Protein AF-A0A1M5XYS6-F1 (afdb_monomer)

Structure (mmCIF, N/CA/C/O backbone):
data_AF-A0A1M5XYS6-F1
#
_entry.id   AF-A0A1M5XYS6-F1
#
loop_
_atom_site.group_PDB
_atom_site.id
_atom_site.type_symbol
_atom_site.label_atom_id
_atom_site.label_alt_id
_atom_site.label_comp_id
_atom_site.label_asym_id
_atom_site.label_entity_id
_atom_site.label_seq_id
_atom_site.pdbx_PDB_ins_code
_atom_site.Cartn_x
_atom_site.Cartn_y
_atom_site.Cartn_z
_atom_site.occupancy
_atom_site.B_iso_or_equiv
_atom_site.auth_seq_id
_atom_site.auth_comp_id
_atom_site.auth_asym_id
_atom_site.auth_atom_id
_atom_site.pdbx_PDB_model_num
ATOM 1 N N . MET A 1 1 ? -9.692 21.949 -9.635 1.00 32.66 1 MET A N 1
ATOM 2 C CA . MET A 1 1 ? -10.838 21.157 -10.131 1.00 32.66 1 MET A CA 1
ATOM 3 C C . MET A 1 1 ? -11.100 20.057 -9.122 1.00 32.66 1 MET A C 1
ATOM 5 O O . MET A 1 1 ? -10.162 19.346 -8.793 1.00 32.66 1 MET A O 1
ATOM 9 N N . ARG A 1 2 ? -12.319 19.984 -8.581 1.00 35.53 2 ARG A N 1
ATOM 10 C CA . ARG A 1 2 ? -12.743 18.966 -7.611 1.00 35.53 2 ARG A CA 1
ATOM 11 C C . ARG A 1 2 ? -13.267 17.776 -8.417 1.00 35.53 2 ARG A C 1
ATOM 13 O O . ARG A 1 2 ? -14.273 17.924 -9.104 1.00 35.53 2 ARG A O 1
ATOM 20 N N . TYR A 1 3 ? -12.541 16.664 -8.427 1.00 42.34 3 TYR A N 1
ATOM 21 C CA . TYR A 1 3 ? -12.999 15.431 -9.066 1.00 42.34 3 TYR A CA 1
ATOM 22 C C . TYR A 1 3 ? -13.837 14.670 -8.037 1.00 42.34 3 TYR A C 1
ATOM 24 O O . TYR A 1 3 ? -13.296 14.123 -7.083 1.00 42.34 3 TYR A O 1
ATOM 32 N N . VAL A 1 4 ? -15.160 14.690 -8.202 1.00 44.31 4 VAL A N 1
ATOM 33 C CA . VAL A 1 4 ? -16.069 13.823 -7.443 1.00 44.31 4 VAL A CA 1
ATOM 34 C C . VAL A 1 4 ? -16.219 12.549 -8.266 1.00 44.31 4 VAL A C 1
ATOM 36 O O . VAL A 1 4 ? -16.853 12.568 -9.321 1.00 44.31 4 VAL A O 1
ATOM 39 N N . SER A 1 5 ? -15.588 11.456 -7.841 1.00 47.81 5 SER A N 1
ATOM 40 C CA . SER A 1 5 ? -15.903 10.135 -8.386 1.00 47.81 5 SER A CA 1
ATOM 41 C C . SER A 1 5 ? -17.206 9.653 -7.753 1.00 47.81 5 SER A C 1
ATOM 43 O O . SER A 1 5 ? -17.341 9.709 -6.532 1.00 47.81 5 SER A O 1
ATOM 45 N N . CYS A 1 6 ? -18.158 9.160 -8.551 1.00 45.91 6 CYS A N 1
ATOM 46 C CA . CYS A 1 6 ? -19.285 8.409 -7.991 1.00 45.91 6 CYS A CA 1
ATOM 47 C C . CYS A 1 6 ? -18.744 7.240 -7.153 1.00 45.91 6 CYS A C 1
ATOM 49 O O . CYS A 1 6 ? -17.757 6.632 -7.578 1.00 45.91 6 CYS A O 1
ATOM 51 N N . PRO A 1 7 ? -19.362 6.913 -6.001 1.00 53.91 7 PRO A N 1
ATOM 52 C CA . PRO A 1 7 ? -18.952 5.755 -5.226 1.00 53.91 7 PRO A CA 1
ATOM 53 C C . PRO A 1 7 ? -18.955 4.530 -6.138 1.00 53.91 7 PRO A C 1
ATOM 55 O O . PRO A 1 7 ? -19.977 4.201 -6.740 1.00 53.91 7 PRO A O 1
ATOM 58 N N . THR A 1 8 ? -17.799 3.880 -6.262 1.00 58.19 8 THR A N 1
ATOM 59 C CA . THR A 1 8 ? -17.628 2.707 -7.129 1.00 58.19 8 THR A CA 1
ATOM 60 C C . THR A 1 8 ? -18.569 1.574 -6.708 1.00 58.19 8 THR A C 1
ATOM 62 O O . THR A 1 8 ? -19.050 0.824 -7.554 1.00 58.19 8 THR A O 1
ATOM 65 N N . ALA A 1 9 ? -18.876 1.482 -5.408 1.00 60.25 9 ALA A N 1
ATOM 66 C CA . ALA A 1 9 ? -19.920 0.635 -4.846 1.00 60.25 9 ALA A CA 1
ATOM 67 C C . ALA A 1 9 ? -20.347 1.150 -3.459 1.00 60.25 9 ALA A C 1
ATOM 69 O O . ALA A 1 9 ? -19.524 1.675 -2.711 1.00 60.25 9 ALA A O 1
ATOM 70 N N . ALA A 1 10 ? -21.614 0.946 -3.092 1.00 64.31 10 ALA A N 1
ATOM 71 C CA . ALA A 1 10 ? -22.075 1.026 -1.707 1.00 64.31 10 ALA A CA 1
ATOM 72 C C . ALA A 1 10 ? -22.277 -0.403 -1.189 1.00 64.31 10 ALA A C 1
ATOM 74 O O . ALA A 1 10 ? -23.021 -1.178 -1.793 1.00 64.31 10 ALA A O 1
ATOM 75 N N . ILE A 1 11 ? -21.603 -0.761 -0.096 1.00 68.56 11 ILE A N 1
ATOM 76 C CA . ILE A 1 11 ? -21.671 -2.100 0.499 1.00 68.56 11 ILE A CA 1
ATOM 77 C C . ILE A 1 11 ? -22.269 -2.024 1.902 1.00 68.56 11 ILE A C 1
ATOM 79 O O . ILE A 1 11 ? -21.913 -1.154 2.691 1.00 68.56 11 ILE A O 1
ATOM 83 N N . ASN A 1 12 ? -23.178 -2.946 2.220 1.00 73.44 12 ASN A N 1
ATOM 84 C CA . ASN A 1 12 ? -23.734 -3.083 3.564 1.00 73.44 12 ASN A CA 1
ATOM 85 C C . ASN A 1 12 ? -22.861 -4.046 4.382 1.00 73.44 12 ASN A C 1
ATOM 87 O O . ASN A 1 12 ? -23.189 -5.224 4.524 1.00 73.44 12 ASN A O 1
ATOM 91 N N . ALA A 1 13 ? -21.708 -3.561 4.838 1.00 73.56 13 ALA A N 1
ATOM 92 C CA . ALA A 1 13 ? -20.769 -4.316 5.660 1.00 73.56 13 ALA A CA 1
ATOM 93 C C . ALA A 1 13 ? -20.340 -3.481 6.878 1.00 73.56 13 ALA A C 1
ATOM 95 O O . ALA A 1 13 ? -20.245 -2.256 6.761 1.00 73.56 13 ALA A O 1
ATOM 96 N N . PRO A 1 14 ? -20.055 -4.115 8.031 1.00 77.75 14 PRO A N 1
ATOM 97 C CA . PRO A 1 14 ? -19.517 -3.412 9.188 1.00 77.75 14 PRO A CA 1
ATOM 98 C C . PRO A 1 14 ? -18.207 -2.697 8.842 1.00 77.75 14 PRO A C 1
ATOM 100 O O . PRO A 1 14 ? -17.368 -3.226 8.108 1.00 77.75 14 PRO A O 1
ATOM 103 N N . VAL A 1 15 ? -18.027 -1.484 9.365 1.00 74.12 15 VAL A N 1
ATOM 104 C CA . VAL A 1 15 ? -16.866 -0.644 9.037 1.00 74.12 15 VAL A CA 1
ATOM 105 C C . VAL A 1 15 ? -15.547 -1.312 9.423 1.00 74.12 15 VAL A C 1
ATOM 107 O O . VAL A 1 15 ? -14.579 -1.226 8.680 1.00 74.12 15 VAL A O 1
ATOM 110 N N . ASP A 1 16 ? -15.538 -2.047 10.530 1.00 71.88 16 ASP A N 1
ATOM 111 C CA . ASP A 1 16 ? -14.428 -2.849 11.040 1.00 71.88 16 ASP A CA 1
ATOM 112 C C . ASP A 1 16 ? -13.996 -3.959 10.072 1.00 71.88 16 ASP A C 1
ATOM 114 O O . ASP A 1 16 ? -12.805 -4.248 9.973 1.00 71.88 16 ASP A O 1
ATOM 118 N N . VAL A 1 17 ? -14.931 -4.520 9.297 1.00 70.94 17 VAL A N 1
ATOM 119 C CA . VAL A 1 17 ? -14.629 -5.520 8.261 1.00 70.94 17 VAL A CA 1
ATOM 120 C C . VAL A 1 17 ? -13.942 -4.866 7.067 1.00 70.94 17 VAL A C 1
ATOM 122 O O . VAL A 1 17 ? -12.964 -5.398 6.547 1.00 70.94 17 VAL A O 1
ATOM 125 N N . VAL A 1 18 ? -14.416 -3.693 6.639 1.00 72.38 18 VAL A N 1
ATOM 126 C CA . VAL A 1 18 ? -13.811 -2.961 5.514 1.00 72.38 18 VAL A CA 1
ATOM 127 C C . VAL A 1 18 ? -12.480 -2.318 5.922 1.00 72.38 18 VAL A C 1
ATOM 129 O O . VAL A 1 18 ? -11.574 -2.168 5.104 1.00 72.38 18 VAL A O 1
ATOM 132 N N . TRP A 1 19 ? -12.305 -2.019 7.209 1.00 72.81 19 TRP A N 1
ATOM 133 C CA . TRP A 1 19 ? -11.067 -1.467 7.749 1.00 72.81 19 TRP A CA 1
ATOM 134 C C . TRP A 1 19 ? -9.880 -2.440 7.707 1.00 72.81 19 TRP A C 1
ATOM 136 O O . TRP A 1 19 ? -8.757 -2.018 7.961 1.00 72.81 19 TRP A O 1
ATOM 146 N N . VAL A 1 20 ? -10.071 -3.700 7.288 1.00 66.94 20 VAL A N 1
ATOM 147 C CA . VAL A 1 20 ? -8.972 -4.619 6.922 1.00 66.94 20 VAL A CA 1
ATOM 148 C C . VAL A 1 20 ? -8.027 -4.017 5.871 1.00 66.94 20 VAL A C 1
ATOM 150 O O . VAL A 1 20 ? -6.853 -4.373 5.814 1.00 66.94 20 VAL A O 1
ATOM 153 N N . LEU A 1 21 ? -8.506 -3.044 5.087 1.00 68.31 21 LEU A N 1
ATOM 154 C CA . LEU A 1 21 ? -7.698 -2.249 4.160 1.00 68.31 21 LEU A CA 1
ATOM 155 C C . LEU A 1 21 ? -6.575 -1.454 4.844 1.00 68.31 21 LEU A C 1
ATOM 157 O O . LEU A 1 21 ? -5.665 -0.993 4.159 1.00 68.31 21 LEU A O 1
ATOM 161 N N . ILE A 1 22 ? -6.585 -1.316 6.172 1.00 80.38 22 ILE A N 1
ATOM 162 C CA . ILE A 1 22 ? -5.463 -0.735 6.909 1.00 80.38 22 ILE A CA 1
ATOM 163 C C . ILE A 1 22 ? -4.272 -1.689 7.033 1.00 80.38 22 ILE A C 1
ATOM 165 O O . ILE A 1 22 ? -3.228 -1.254 7.489 1.00 80.38 22 ILE A O 1
ATOM 169 N N . GLU A 1 23 ? -4.388 -2.962 6.653 1.00 87.25 23 GLU A N 1
ATOM 170 C CA . GLU A 1 23 ? -3.271 -3.909 6.647 1.00 87.25 23 GLU A CA 1
ATOM 171 C C . GLU A 1 23 ? -2.776 -4.108 5.205 1.00 87.25 23 GLU A C 1
ATOM 173 O O . GLU A 1 23 ? -3.372 -4.893 4.458 1.00 87.25 23 GLU A O 1
ATOM 178 N N . PRO A 1 24 ? -1.694 -3.424 4.775 1.00 85.75 24 PRO A N 1
ATOM 179 C CA . PRO A 1 24 ? -1.232 -3.487 3.393 1.00 85.75 24 PRO A CA 1
ATOM 180 C C . PRO A 1 24 ? -0.863 -4.899 2.954 1.00 85.75 24 PRO A C 1
ATOM 182 O O . PRO A 1 24 ? -1.051 -5.250 1.794 1.00 85.75 24 PRO A O 1
ATOM 185 N N . ALA A 1 25 ? -0.401 -5.746 3.878 1.00 87.88 25 ALA A N 1
ATOM 186 C CA . ALA A 1 25 ? -0.088 -7.141 3.583 1.00 87.88 25 ALA A CA 1
ATOM 187 C C . ALA A 1 25 ? -1.319 -7.952 3.139 1.00 87.88 25 ALA A C 1
ATOM 189 O O . ALA A 1 25 ? -1.183 -8.918 2.386 1.00 87.88 25 ALA A O 1
ATOM 190 N N . ALA A 1 26 ? -2.524 -7.556 3.560 1.00 85.56 26 ALA A N 1
ATOM 191 C CA . ALA A 1 26 ? -3.769 -8.230 3.207 1.00 85.56 26 ALA A CA 1
ATOM 192 C C . ALA A 1 26 ? -4.347 -7.777 1.855 1.00 85.56 26 ALA A C 1
ATOM 194 O O . ALA A 1 26 ? -5.288 -8.398 1.355 1.00 85.56 26 ALA A O 1
ATOM 195 N N . TRP A 1 27 ? -3.794 -6.735 1.225 1.00 85.19 27 TRP A N 1
ATOM 196 C CA . TRP A 1 27 ? -4.382 -6.124 0.028 1.00 85.19 27 TRP A CA 1
ATOM 197 C C . TRP A 1 27 ? -4.528 -7.085 -1.148 1.00 85.19 27 TRP A C 1
ATOM 199 O O . TRP A 1 27 ? -5.506 -6.982 -1.880 1.00 85.19 27 TRP A O 1
ATOM 209 N N . GLY A 1 28 ? -3.641 -8.071 -1.295 1.00 84.38 28 GLY A N 1
ATOM 210 C CA . GLY A 1 28 ? -3.757 -9.064 -2.369 1.00 84.38 28 GLY A CA 1
ATOM 211 C C . GLY A 1 28 ? -4.933 -10.035 -2.240 1.00 84.38 28 GLY A C 1
ATOM 212 O O . GLY A 1 28 ? -5.228 -10.763 -3.182 1.00 84.38 28 GLY A O 1
ATOM 213 N N . SER A 1 29 ? -5.611 -10.059 -1.089 1.00 80.75 29 SER A N 1
ATOM 214 C CA . SER A 1 29 ? -6.860 -10.813 -0.910 1.00 80.75 29 SER A CA 1
ATOM 215 C C . SER A 1 29 ? -8.108 -10.026 -1.322 1.00 80.75 29 SER A C 1
ATOM 217 O O . SER A 1 29 ? -9.162 -10.622 -1.528 1.00 80.75 29 SER A O 1
ATOM 219 N N . VAL A 1 30 ? -7.986 -8.700 -1.450 1.00 75.12 30 VAL A N 1
ATOM 220 C CA . VAL A 1 30 ? -9.102 -7.780 -1.721 1.00 75.12 30 VAL A CA 1
ATOM 221 C C . VAL A 1 30 ? -8.988 -7.161 -3.113 1.00 75.12 30 VAL A C 1
ATOM 223 O O . VAL A 1 30 ? -9.990 -6.986 -3.803 1.00 75.12 30 VAL A O 1
ATOM 226 N N . PHE A 1 31 ? -7.767 -6.862 -3.546 1.00 77.56 31 PHE A N 1
ATOM 227 C CA . PHE A 1 31 ? -7.455 -6.271 -4.840 1.00 77.56 31 PHE A CA 1
ATOM 228 C C . PHE A 1 31 ? -6.614 -7.231 -5.680 1.00 77.56 31 PHE A C 1
ATOM 230 O O . PHE A 1 31 ? -5.877 -8.059 -5.147 1.00 77.56 31 PHE A O 1
ATOM 237 N N . ASP A 1 32 ? -6.651 -7.063 -7.004 1.00 82.75 32 ASP A N 1
ATOM 238 C CA . ASP A 1 32 ? -5.725 -7.742 -7.921 1.00 82.75 32 ASP A CA 1
ATOM 239 C C . ASP A 1 32 ? -4.327 -7.095 -7.859 1.00 82.75 32 ASP A C 1
ATOM 241 O O . ASP A 1 32 ? -3.834 -6.483 -8.811 1.00 82.75 32 ASP A O 1
ATOM 245 N N . VAL A 1 33 ? -3.705 -7.176 -6.682 1.00 85.12 33 VAL A N 1
ATOM 246 C CA . VAL A 1 33 ? -2.361 -6.678 -6.400 1.00 85.12 33 VAL A CA 1
ATOM 247 C C . VAL A 1 33 ? -1.562 -7.743 -5.660 1.00 85.12 33 VAL A C 1
ATOM 249 O O . VAL A 1 33 ? -1.984 -8.309 -4.658 1.00 85.12 33 VAL A O 1
ATOM 252 N N . ARG A 1 34 ? -0.358 -8.020 -6.139 1.00 89.38 34 ARG A N 1
ATOM 253 C CA . ARG A 1 34 ? 0.626 -8.840 -5.438 1.00 89.38 34 ARG A CA 1
ATOM 254 C C . ARG A 1 34 ? 1.492 -7.898 -4.628 1.00 89.38 34 ARG A C 1
ATOM 256 O O . ARG A 1 34 ? 2.305 -7.178 -5.197 1.00 89.38 34 ARG A O 1
ATOM 263 N N . VAL A 1 35 ? 1.268 -7.859 -3.321 1.00 90.38 35 VAL A N 1
ATOM 264 C CA . VAL A 1 35 ? 2.030 -7.002 -2.408 1.00 90.38 35 VAL A CA 1
ATOM 265 C C . VAL A 1 35 ? 3.460 -7.530 -2.322 1.00 90.38 35 VAL A C 1
ATOM 267 O O . VAL A 1 35 ? 3.674 -8.720 -2.096 1.00 90.38 35 VAL A O 1
ATOM 270 N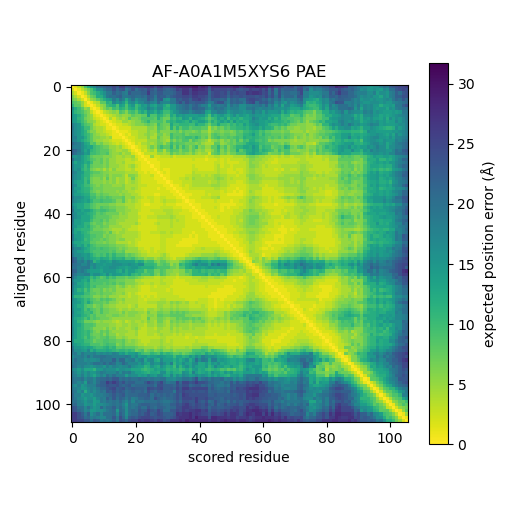 N . GLY A 1 36 ? 4.428 -6.649 -2.557 1.00 90.56 36 GLY A N 1
ATOM 271 C CA . GLY A 1 36 ? 5.854 -6.947 -2.534 1.00 90.56 36 GLY A CA 1
ATOM 272 C C . GLY A 1 36 ? 6.479 -6.570 -1.196 1.00 90.56 36 GLY A C 1
ATOM 273 O O . GLY A 1 36 ? 6.608 -7.402 -0.303 1.00 90.56 36 GLY A O 1
ATOM 274 N N . SER A 1 37 ? 6.895 -5.310 -1.065 1.00 92.81 37 SER A N 1
ATOM 275 C CA . SER A 1 37 ? 7.548 -4.778 0.137 1.00 92.81 37 SER A CA 1
ATOM 276 C C . SER A 1 37 ? 6.688 -3.725 0.821 1.00 92.81 37 SER A C 1
ATOM 278 O O . SER A 1 37 ? 6.034 -2.931 0.150 1.00 92.81 37 SER A O 1
ATOM 280 N N . ILE A 1 38 ? 6.760 -3.664 2.147 1.00 94.00 38 ILE A N 1
ATOM 281 C CA . ILE A 1 38 ? 6.099 -2.647 2.967 1.00 94.00 38 ILE A CA 1
ATOM 282 C C . ILE A 1 38 ? 7.163 -2.055 3.891 1.00 94.00 38 ILE A C 1
ATOM 284 O O . ILE A 1 38 ? 7.802 -2.800 4.635 1.00 94.00 38 ILE A O 1
ATOM 288 N N . ASP A 1 39 ? 7.365 -0.741 3.825 1.00 93.25 39 ASP A N 1
ATOM 289 C CA . ASP A 1 39 ? 8.372 -0.037 4.619 1.00 93.25 39 ASP A CA 1
ATOM 290 C C . ASP A 1 39 ? 7.807 1.250 5.254 1.00 93.25 39 ASP A C 1
ATOM 292 O O . ASP A 1 39 ? 7.403 2.161 4.523 1.00 93.25 39 ASP A O 1
ATOM 296 N N . PRO A 1 40 ? 7.772 1.354 6.596 1.00 92.31 40 PRO A N 1
ATOM 297 C CA . PRO A 1 40 ? 8.064 0.283 7.557 1.00 92.31 40 PRO A CA 1
ATOM 298 C C . PRO A 1 40 ? 6.968 -0.802 7.549 1.00 92.31 40 PRO A C 1
ATOM 300 O O . PRO A 1 40 ? 5.827 -0.499 7.204 1.00 92.31 40 PRO A O 1
ATOM 303 N N . PRO A 1 41 ? 7.269 -2.055 7.935 1.00 88.75 41 PRO A N 1
ATOM 304 C CA . PRO A 1 41 ? 6.291 -3.142 7.939 1.00 88.75 41 PRO A CA 1
ATOM 305 C C . PRO A 1 41 ? 5.192 -2.945 8.993 1.00 88.75 41 PRO A C 1
ATOM 307 O O . PRO A 1 41 ? 5.426 -2.359 10.050 1.00 88.75 41 PRO A O 1
ATOM 310 N N . GLY A 1 42 ?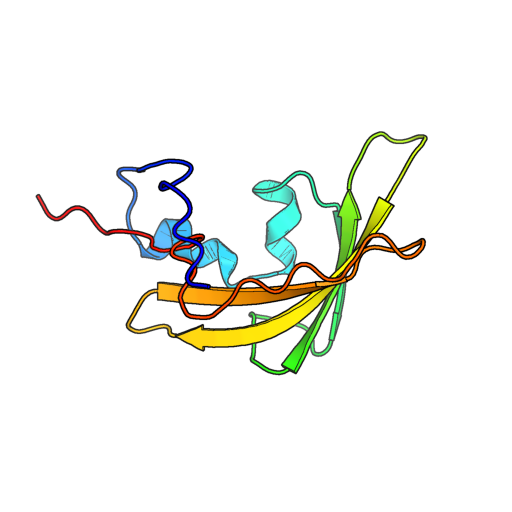 4.017 -3.518 8.725 1.00 87.75 42 GLY A N 1
ATOM 311 C CA . GLY A 1 42 ? 2.853 -3.494 9.611 1.00 87.75 42 GLY A CA 1
ATOM 312 C C . GLY A 1 42 ? 1.691 -2.675 9.044 1.00 87.75 42 GLY A C 1
ATOM 313 O O . GLY A 1 42 ? 1.694 -2.363 7.846 1.00 87.75 42 GLY A O 1
ATOM 314 N N . PRO A 1 43 ? 0.719 -2.309 9.902 1.00 87.62 43 PRO A N 1
ATOM 315 C CA . PRO A 1 43 ? -0.452 -1.548 9.494 1.00 87.62 43 PRO A CA 1
ATOM 316 C C . PRO A 1 43 ? -0.077 -0.257 8.772 1.00 87.62 43 PRO A C 1
ATOM 318 O O . PRO A 1 43 ? 1.000 0.307 8.981 1.00 87.62 43 PRO A O 1
ATOM 321 N N . ALA A 1 44 ? -0.992 0.228 7.944 1.00 87.06 44 ALA A N 1
ATOM 322 C CA . ALA A 1 44 ? -0.807 1.435 7.181 1.00 87.06 44 ALA A CA 1
ATOM 323 C C . ALA A 1 44 ? -0.551 2.613 8.117 1.00 87.06 44 ALA A C 1
ATOM 325 O O . ALA A 1 44 ? -1.340 2.907 9.018 1.00 87.06 44 ALA A O 1
ATOM 326 N N . ILE A 1 45 ? 0.559 3.302 7.871 1.00 89.12 45 ILE A N 1
ATOM 327 C CA . ILE A 1 45 ? 0.915 4.547 8.543 1.00 89.12 45 ILE A CA 1
ATOM 328 C C . ILE A 1 45 ? 1.243 5.610 7.503 1.00 89.12 45 ILE A C 1
ATOM 330 O O . ILE A 1 45 ? 1.699 5.308 6.401 1.00 89.12 45 ILE A O 1
ATOM 334 N N . VAL A 1 46 ? 1.045 6.876 7.857 1.00 90.06 46 VAL A N 1
ATOM 335 C CA . VAL A 1 46 ? 1.442 7.994 6.995 1.00 90.06 46 VAL A CA 1
ATOM 336 C C . VAL A 1 46 ? 2.952 7.951 6.739 1.00 90.06 46 VAL A C 1
ATOM 338 O O . VAL A 1 46 ? 3.749 7.770 7.657 1.00 90.06 46 VAL A O 1
ATOM 341 N N . GLY A 1 47 ? 3.342 8.131 5.480 1.00 89.44 47 GLY A N 1
ATOM 342 C CA . GLY A 1 47 ? 4.723 8.079 5.009 1.00 89.44 47 GLY A CA 1
ATOM 343 C C . GLY A 1 47 ? 5.209 6.687 4.604 1.00 89.44 47 GLY A C 1
ATOM 344 O O . GLY A 1 47 ? 6.281 6.601 4.007 1.00 89.44 47 GLY A O 1
ATOM 345 N N . GLN A 1 48 ? 4.435 5.631 4.876 1.00 92.31 48 GLN A N 1
ATOM 346 C CA . GLN A 1 48 ? 4.772 4.260 4.495 1.00 92.31 48 GLN A CA 1
ATOM 347 C C . GLN A 1 48 ? 4.824 4.107 2.972 1.00 92.31 48 GLN A C 1
ATOM 349 O O . GLN A 1 48 ? 3.964 4.626 2.253 1.00 92.31 48 GLN A O 1
ATOM 354 N N . ASN A 1 49 ? 5.818 3.365 2.493 1.00 93.25 49 ASN A N 1
ATOM 355 C CA . ASN A 1 49 ? 5.943 2.975 1.097 1.00 93.25 49 ASN A CA 1
ATOM 356 C C . ASN A 1 49 ? 5.601 1.495 0.941 1.00 93.25 49 ASN A C 1
ATOM 358 O O . ASN A 1 49 ? 6.176 0.634 1.608 1.00 93.25 49 ASN A O 1
ATOM 362 N N . ILE A 1 50 ? 4.694 1.201 0.019 1.00 91.69 50 ILE A N 1
ATOM 363 C CA . ILE A 1 50 ? 4.257 -0.152 -0.309 1.00 91.69 50 ILE A CA 1
ATOM 364 C C . ILE A 1 50 ? 4.556 -0.380 -1.787 1.00 91.69 50 ILE A C 1
ATOM 366 O O . ILE A 1 50 ? 4.121 0.396 -2.636 1.00 91.69 50 ILE A O 1
ATOM 370 N N . SER A 1 51 ? 5.294 -1.434 -2.116 1.00 92.25 51 SER A N 1
ATOM 371 C CA . SER A 1 51 ? 5.463 -1.878 -3.498 1.00 92.25 51 SER A CA 1
ATOM 372 C C . SER A 1 51 ? 4.526 -3.042 -3.785 1.00 92.25 51 SER A C 1
ATOM 374 O O . SER A 1 51 ? 4.270 -3.885 -2.923 1.00 92.25 51 SER A O 1
ATOM 376 N N . GLY A 1 52 ? 4.004 -3.097 -5.001 1.00 90.31 52 GLY A N 1
ATOM 377 C CA . GLY A 1 52 ? 3.172 -4.200 -5.449 1.00 90.31 52 GLY A CA 1
ATOM 378 C C . GLY A 1 52 ? 3.213 -4.371 -6.955 1.00 90.31 52 GLY A C 1
ATOM 379 O O . GLY A 1 52 ? 3.816 -3.578 -7.675 1.00 90.31 52 GLY A O 1
ATOM 380 N N . GLU A 1 53 ? 2.575 -5.426 -7.436 1.00 90.06 53 GLU A N 1
ATOM 381 C CA . GLU A 1 53 ? 2.479 -5.728 -8.860 1.00 90.06 53 GLU A CA 1
ATOM 382 C C . GLU A 1 53 ? 1.049 -6.127 -9.220 1.00 90.06 53 GLU A C 1
ATOM 384 O O . GLU A 1 53 ? 0.450 -6.964 -8.550 1.00 90.06 53 GLU A O 1
ATOM 389 N N . THR A 1 54 ? 0.500 -5.572 -10.295 1.00 85.25 54 THR A N 1
ATOM 390 C CA . THR A 1 54 ? -0.825 -5.945 -10.819 1.00 85.25 54 THR A CA 1
ATOM 391 C C . THR A 1 54 ? -0.715 -6.543 -12.223 1.00 85.25 54 THR A C 1
ATOM 393 O O . THR A 1 54 ? 0.322 -6.418 -12.882 1.00 85.25 54 THR A O 1
ATOM 396 N N . GLY A 1 55 ? -1.770 -7.217 -12.683 1.00 81.62 55 GLY A N 1
ATOM 397 C CA . GLY A 1 55 ? -1.876 -7.747 -14.040 1.00 81.62 55 GLY A CA 1
ATOM 398 C C . GLY A 1 55 ? -1.544 -9.234 -14.199 1.00 81.62 55 GLY A C 1
ATOM 399 O O . GLY A 1 55 ? -1.232 -9.969 -13.249 1.00 81.62 55 GLY A O 1
ATOM 400 N N . LEU A 1 56 ? -1.651 -9.681 -15.455 1.00 73.44 56 LEU A N 1
ATOM 401 C CA . LEU A 1 56 ? -1.466 -11.069 -15.879 1.00 73.44 56 LEU A CA 1
ATOM 402 C C . LEU A 1 56 ? -0.016 -11.529 -15.693 1.00 73.44 56 LEU A C 1
ATOM 404 O O . LEU A 1 56 ? 0.919 -10.745 -15.797 1.00 73.44 56 LEU A O 1
ATOM 408 N N . ARG A 1 57 ? 0.176 -12.842 -15.511 1.00 65.12 57 ARG A N 1
ATOM 409 C CA . ARG A 1 57 ? 1.473 -13.475 -15.188 1.00 65.12 57 ARG A CA 1
ATOM 410 C C . ARG A 1 57 ? 2.631 -13.167 -16.158 1.00 65.12 57 ARG A C 1
ATOM 412 O O . ARG A 1 57 ? 3.788 -13.362 -15.816 1.00 65.12 57 ARG A O 1
ATOM 419 N N . ILE A 1 58 ? 2.322 -12.730 -17.375 1.00 74.00 58 ILE A N 1
ATOM 420 C CA . ILE A 1 58 ? 3.305 -12.373 -18.411 1.00 74.00 58 ILE A CA 1
ATOM 421 C C . ILE A 1 58 ? 3.549 -10.858 -18.528 1.00 74.00 58 ILE A C 1
ATOM 423 O O . ILE A 1 58 ? 4.535 -10.451 -19.133 1.00 74.00 58 ILE A O 1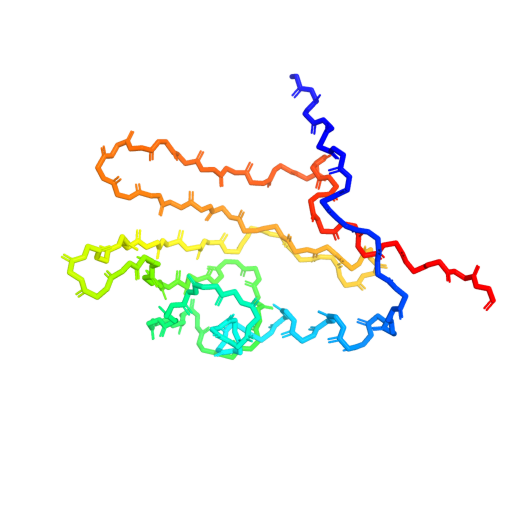
ATOM 427 N N . PHE A 1 59 ? 2.678 -10.031 -17.942 1.00 75.56 59 PHE A N 1
ATOM 428 C CA . PHE A 1 59 ? 2.741 -8.568 -17.962 1.00 75.56 59 PHE A CA 1
ATOM 429 C C . PHE A 1 59 ? 2.418 -8.029 -16.565 1.00 75.56 59 PHE A C 1
ATOM 431 O O . PHE A 1 59 ? 1.312 -7.560 -16.300 1.00 75.56 59 PHE A O 1
ATOM 438 N N . HIS A 1 60 ? 3.396 -8.121 -15.665 1.00 77.94 60 HIS A N 1
ATOM 439 C CA . HIS A 1 60 ? 3.303 -7.540 -14.331 1.00 77.94 60 HIS A CA 1
ATOM 440 C C . HIS A 1 60 ? 3.645 -6.052 -14.378 1.00 77.94 60 HIS A C 1
ATOM 442 O O . HIS A 1 60 ? 4.762 -5.670 -14.740 1.00 77.94 60 HIS A O 1
ATOM 448 N N . LEU A 1 61 ? 2.686 -5.209 -14.002 1.00 84.81 61 LEU A N 1
ATOM 449 C CA . LEU A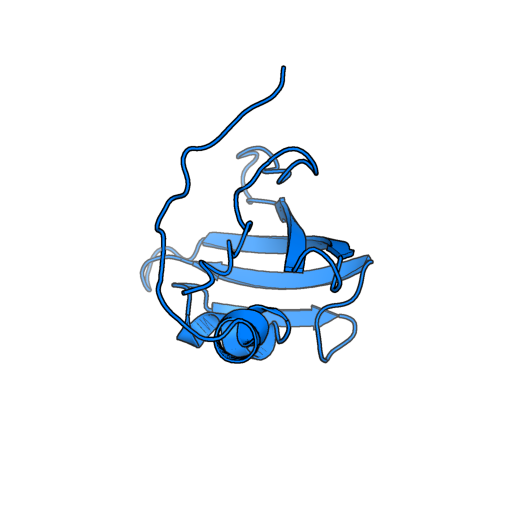 1 61 ? 2.902 -3.780 -13.834 1.00 84.81 61 LEU A CA 1
ATOM 450 C C . LEU A 1 61 ? 3.256 -3.499 -12.378 1.00 84.81 61 LEU A C 1
ATOM 452 O O . LEU A 1 61 ? 2.454 -3.764 -11.484 1.00 84.81 61 LEU A O 1
ATOM 456 N N . LYS A 1 62 ? 4.451 -2.953 -12.146 1.00 87.88 62 LYS A N 1
ATOM 457 C CA . LYS A 1 62 ? 4.873 -2.522 -10.810 1.00 87.88 62 LYS A CA 1
ATOM 458 C C . LYS A 1 62 ? 4.065 -1.310 -10.368 1.00 87.88 62 LYS A C 1
ATOM 460 O O . LYS A 1 62 ? 3.734 -0.464 -11.186 1.00 87.88 62 LYS A O 1
ATOM 465 N N . LEU A 1 63 ? 3.775 -1.226 -9.084 1.00 87.50 63 LEU A N 1
ATOM 466 C CA . LEU A 1 63 ? 3.041 -0.150 -8.438 1.00 87.50 63 LEU A CA 1
ATOM 467 C C . LEU A 1 63 ? 3.807 0.238 -7.181 1.00 87.50 63 LEU A C 1
ATOM 469 O O . LEU A 1 63 ? 4.252 -0.639 -6.436 1.00 87.50 63 LEU A O 1
ATOM 473 N N . THR A 1 64 ? 3.926 1.535 -6.927 1.00 89.06 64 THR A N 1
ATOM 474 C CA . THR A 1 64 ? 4.395 2.029 -5.632 1.00 89.06 64 THR A CA 1
ATOM 475 C C . THR A 1 64 ? 3.315 2.904 -5.033 1.00 89.06 64 THR A C 1
ATOM 477 O O . THR A 1 64 ? 2.920 3.895 -5.635 1.00 89.06 64 THR A O 1
ATOM 480 N N . PHE A 1 65 ? 2.852 2.551 -3.844 1.00 88.06 65 PHE A N 1
ATOM 481 C CA . PHE A 1 65 ? 1.897 3.325 -3.072 1.00 88.06 65 PHE A CA 1
ATOM 482 C C . PHE A 1 65 ? 2.653 4.025 -1.956 1.00 88.06 65 PHE A C 1
ATOM 484 O O . PHE A 1 65 ? 3.339 3.377 -1.163 1.00 88.06 65 PHE A O 1
ATOM 491 N N . ARG A 1 66 ? 2.517 5.343 -1.875 1.00 89.88 66 ARG A N 1
ATOM 492 C CA . ARG A 1 66 ? 2.988 6.113 -0.731 1.00 89.88 66 ARG A CA 1
ATOM 493 C C . ARG A 1 66 ? 1.790 6.568 0.071 1.00 89.88 66 ARG A C 1
ATOM 495 O O . ARG A 1 66 ? 0.940 7.284 -0.446 1.00 89.88 66 ARG A O 1
ATOM 502 N N . MET A 1 67 ? 1.723 6.183 1.334 1.00 88.19 67 MET A N 1
ATOM 503 C CA . MET A 1 67 ? 0.618 6.593 2.184 1.00 88.19 67 MET A CA 1
ATOM 504 C C . MET A 1 67 ? 0.785 8.064 2.568 1.00 88.19 67 MET A C 1
ATOM 506 O O . MET A 1 67 ? 1.764 8.429 3.219 1.00 88.19 67 MET A O 1
ATOM 510 N N . ILE A 1 68 ? -0.137 8.924 2.142 1.00 87.81 68 ILE A N 1
ATOM 511 C CA . ILE A 1 68 ? -0.038 10.370 2.387 1.00 87.81 68 ILE A CA 1
ATOM 512 C C . ILE A 1 68 ? -0.897 10.783 3.576 1.00 87.81 68 ILE A C 1
ATOM 514 O O . ILE A 1 68 ? -0.491 11.645 4.352 1.00 87.81 68 ILE A O 1
ATOM 518 N N . GLU A 1 69 ? -2.063 10.163 3.736 1.00 84.25 69 GLU A N 1
ATOM 519 C CA . GLU A 1 69 ? -3.013 10.522 4.782 1.00 84.25 69 GLU A CA 1
ATOM 520 C C . GLU A 1 69 ? -3.846 9.311 5.205 1.00 84.25 69 GLU A C 1
ATOM 522 O O . GLU A 1 69 ? -4.225 8.479 4.380 1.00 84.25 69 GLU A O 1
ATOM 527 N N . ILE A 1 70 ? -4.121 9.224 6.507 1.00 83.69 70 ILE A N 1
ATOM 528 C CA . ILE A 1 70 ? -5.021 8.242 7.109 1.00 83.69 70 ILE A CA 1
ATOM 529 C C . ILE A 1 70 ? -5.888 8.991 8.119 1.00 83.69 70 ILE A C 1
ATOM 531 O O . ILE A 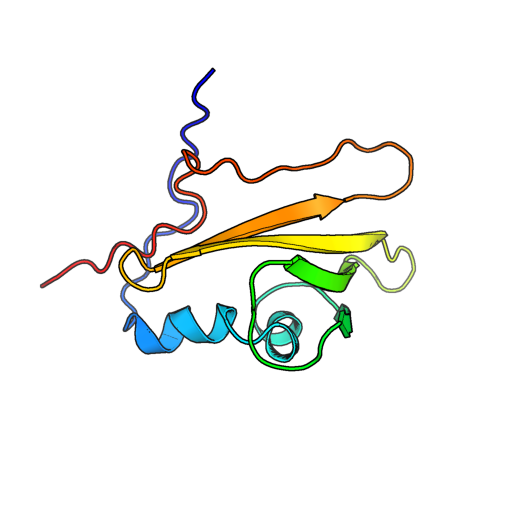1 70 ? -5.359 9.544 9.085 1.00 83.69 70 ILE A O 1
ATOM 535 N N . ASP A 1 71 ? -7.204 8.982 7.923 1.00 80.44 71 ASP A N 1
ATOM 536 C CA . ASP A 1 71 ? -8.167 9.497 8.898 1.00 80.44 71 ASP A CA 1
ATOM 537 C C . ASP A 1 71 ? -9.027 8.339 9.430 1.00 80.44 71 ASP A C 1
ATOM 539 O O . ASP A 1 71 ? -9.980 7.917 8.770 1.00 80.44 71 ASP A O 1
ATOM 543 N N . PRO A 1 72 ? -8.740 7.824 10.638 1.00 74.00 72 PRO A N 1
ATOM 544 C CA . PRO A 1 72 ? -9.522 6.744 11.230 1.00 74.00 72 PRO A CA 1
ATOM 545 C C . PRO A 1 72 ? -10.908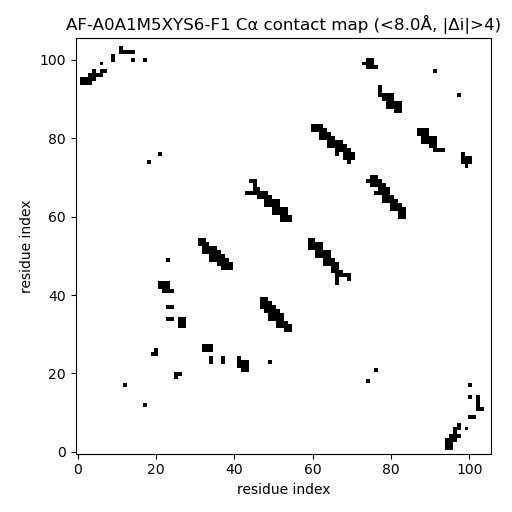 7.193 11.719 1.00 74.00 72 PRO A C 1
ATOM 547 O O . PRO A 1 72 ? -11.776 6.352 11.917 1.00 74.00 72 PRO A O 1
ATOM 550 N N . ARG A 1 73 ? -11.155 8.496 11.927 1.0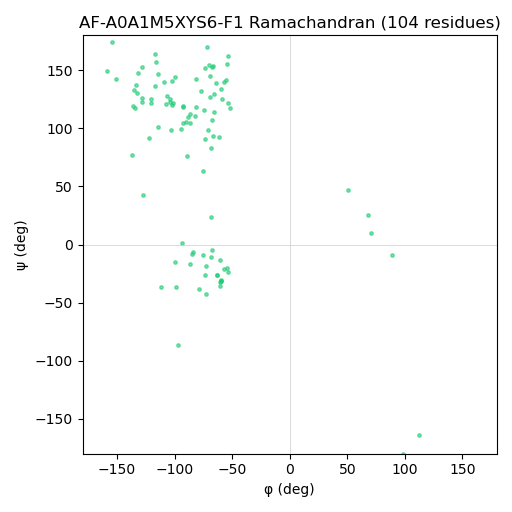0 74.62 73 ARG A N 1
ATOM 551 C CA . ARG A 1 73 ? -12.478 9.006 12.341 1.00 74.62 73 ARG A CA 1
ATOM 552 C C . ARG A 1 73 ? -13.429 9.090 11.156 1.00 74.62 73 ARG A C 1
ATOM 554 O O . ARG A 1 73 ? -14.618 8.812 11.299 1.00 74.62 73 ARG A O 1
ATOM 561 N N . GLN A 1 74 ? -12.901 9.482 10.001 1.00 72.69 74 GLN A N 1
ATOM 562 C CA . GLN A 1 74 ? -13.648 9.550 8.745 1.00 72.69 74 GLN A CA 1
ATOM 563 C C . GLN A 1 74 ? -13.520 8.281 7.895 1.00 72.69 74 GLN A C 1
ATOM 565 O O . GLN A 1 74 ? -14.109 8.225 6.818 1.00 72.69 74 GLN A O 1
ATOM 570 N N . HIS A 1 75 ? -12.786 7.278 8.386 1.00 73.94 75 HIS A N 1
ATOM 571 C CA . HIS A 1 75 ? -12.467 6.029 7.699 1.00 73.94 75 HIS A CA 1
ATOM 572 C C . HIS A 1 75 ? -11.892 6.255 6.292 1.00 73.94 75 HIS A C 1
ATOM 574 O O . HIS A 1 75 ? -12.322 5.625 5.328 1.00 73.94 75 HIS A O 1
ATOM 580 N N . ARG A 1 76 ? -10.924 7.172 6.174 1.00 74.50 76 ARG A N 1
ATOM 581 C CA . ARG A 1 76 ? -10.249 7.509 4.913 1.00 74.50 76 ARG A CA 1
ATOM 582 C C . ARG A 1 76 ? -8.808 7.010 4.900 1.00 74.50 76 ARG A C 1
ATOM 584 O O . ARG A 1 76 ? -8.084 7.145 5.886 1.00 74.50 76 ARG A O 1
ATOM 591 N N . LEU A 1 77 ? -8.393 6.499 3.746 1.00 77.69 77 LEU A N 1
ATOM 592 C CA . LEU A 1 77 ? -7.019 6.135 3.407 1.00 77.69 77 LEU A CA 1
ATOM 593 C C . LEU A 1 77 ? -6.693 6.823 2.078 1.00 77.69 77 LEU A C 1
ATOM 595 O O . LEU A 1 77 ? -7.446 6.660 1.124 1.00 77.69 77 LEU A O 1
ATOM 599 N N . CYS A 1 78 ? -5.605 7.590 2.015 1.00 81.56 78 CYS A N 1
ATOM 600 C CA . CYS A 1 78 ? -5.205 8.312 0.804 1.00 81.56 78 CYS A CA 1
ATOM 601 C C . CYS A 1 78 ? -3.785 7.899 0.386 1.00 81.56 78 CYS A C 1
ATOM 603 O O . CYS A 1 78 ? -2.799 8.496 0.848 1.00 81.56 78 CYS A O 1
ATOM 605 N N . PRO A 1 79 ? -3.653 6.883 -0.481 1.00 81.31 79 PRO A N 1
ATOM 606 C CA . PRO A 1 79 ? -2.388 6.555 -1.113 1.00 81.31 79 PRO A CA 1
ATOM 607 C C . PRO A 1 79 ? -2.117 7.458 -2.331 1.00 81.31 79 PRO A C 1
ATOM 609 O O . PRO A 1 79 ? -3.006 7.778 -3.118 1.00 81.31 79 PRO A O 1
ATOM 612 N N . ASP A 1 80 ? -0.858 7.842 -2.513 1.00 83.94 80 ASP A N 1
ATOM 613 C CA . ASP A 1 80 ? -0.336 8.360 -3.778 1.00 83.94 80 ASP A CA 1
ATOM 614 C C . ASP A 1 80 ? 0.259 7.192 -4.566 1.00 83.94 80 ASP A C 1
ATOM 616 O O . ASP A 1 80 ? 1.176 6.517 -4.086 1.00 83.94 80 ASP A O 1
ATOM 620 N N . VAL A 1 81 ? -0.298 6.912 -5.742 1.00 83.50 81 VAL A N 1
ATOM 621 C CA . VAL A 1 81 ? 0.052 5.740 -6.547 1.00 83.50 81 VAL A CA 1
ATOM 622 C C . VAL A 1 81 ? 0.967 6.154 -7.688 1.00 83.50 81 VAL A C 1
ATOM 624 O O . VAL A 1 81 ? 0.603 6.941 -8.564 1.00 83.50 81 VAL A O 1
ATOM 627 N N . HIS A 1 82 ? 2.160 5.577 -7.703 1.00 81.44 82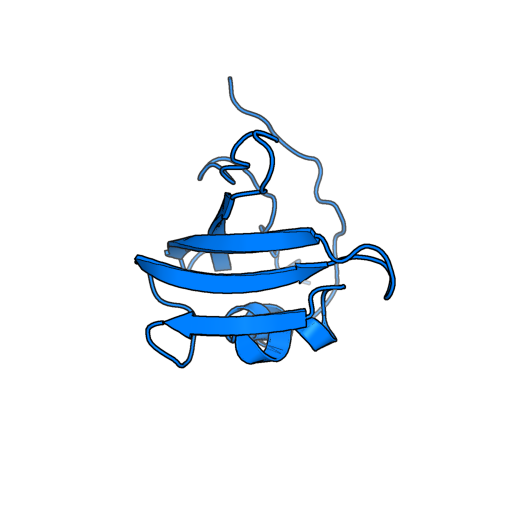 HIS A N 1
ATOM 628 C CA . HIS A 1 82 ? 3.143 5.745 -8.757 1.00 81.44 82 HIS A CA 1
ATOM 629 C C . HIS A 1 82 ? 3.136 4.534 -9.690 1.00 81.44 82 HIS A C 1
ATOM 631 O O . HIS A 1 82 ? 3.379 3.397 -9.270 1.00 81.44 82 HIS A O 1
ATOM 637 N N . LEU A 1 83 ? 2.890 4.805 -10.970 1.00 79.19 83 LEU A N 1
ATOM 638 C CA . LEU A 1 83 ? 2.935 3.836 -12.058 1.00 79.19 83 LEU A CA 1
ATOM 639 C C . LEU A 1 83 ? 4.254 4.009 -12.837 1.00 79.19 83 LEU A C 1
ATOM 641 O O . LEU A 1 83 ? 4.709 5.133 -13.055 1.00 79.19 83 LEU A O 1
ATOM 645 N N . PRO A 1 84 ? 4.899 2.921 -13.280 1.00 71.56 84 PRO A N 1
ATOM 646 C CA . PRO A 1 84 ? 6.123 2.985 -14.061 1.00 71.56 84 PRO A CA 1
ATOM 647 C C . PRO A 1 84 ? 5.840 3.477 -15.488 1.00 71.56 84 PRO A C 1
ATOM 649 O O . PRO A 1 84 ? 4.698 3.559 -15.936 1.00 71.56 84 PRO A O 1
ATOM 652 N N . PHE A 1 85 ? 6.910 3.765 -16.232 1.00 69.19 85 PHE A N 1
ATOM 653 C CA . PHE A 1 85 ? 6.872 4.163 -17.649 1.00 69.19 85 PHE A CA 1
ATOM 654 C C . PHE A 1 85 ? 6.250 5.539 -17.942 1.00 69.19 85 PHE A C 1
ATOM 656 O O . PHE A 1 85 ? 5.778 5.781 -19.048 1.00 69.19 85 PHE A O 1
ATOM 663 N N . GLY A 1 86 ? 6.263 6.461 -16.975 1.00 60.06 86 GLY A N 1
ATOM 664 C CA . GLY A 1 86 ? 5.760 7.825 -17.185 1.00 60.06 86 GLY A CA 1
ATOM 665 C C . GLY A 1 86 ? 4.238 7.910 -17.331 1.00 60.06 86 GLY A C 1
ATOM 666 O O . GLY A 1 86 ? 3.713 8.972 -17.662 1.00 60.06 86 GLY A O 1
ATOM 667 N N . MET A 1 87 ? 3.529 6.810 -17.060 1.00 60.56 87 MET A N 1
ATOM 668 C CA . MET A 1 87 ? 2.095 6.819 -16.797 1.00 60.56 87 MET A CA 1
ATOM 669 C C . MET A 1 87 ? 1.917 7.584 -15.482 1.00 60.56 87 MET A C 1
ATOM 671 O O . MET A 1 87 ? 2.483 7.189 -14.471 1.00 60.56 87 MET A O 1
ATOM 675 N N . GLY A 1 88 ? 1.281 8.755 -15.526 1.00 60.66 88 GLY A N 1
ATOM 676 C CA . GLY A 1 88 ? 1.347 9.751 -14.451 1.00 60.66 88 GLY A CA 1
ATOM 677 C C . GLY A 1 88 ? 0.987 9.236 -13.050 1.00 60.66 88 GLY A C 1
ATOM 678 O O . GLY A 1 88 ? 0.336 8.208 -12.884 1.00 60.66 88 GLY A O 1
ATOM 679 N N . ASN A 1 89 ? 1.393 9.992 -12.028 1.00 60.28 89 ASN A N 1
ATOM 680 C CA . ASN A 1 89 ? 1.032 9.699 -10.642 1.00 60.28 89 ASN A CA 1
ATOM 681 C C . ASN A 1 89 ? -0.476 9.865 -10.454 1.00 60.28 89 ASN A C 1
ATOM 683 O O . ASN A 1 89 ? -1.035 10.913 -10.795 1.00 60.28 89 ASN A O 1
ATOM 687 N N . ILE A 1 90 ? -1.117 8.856 -9.875 1.00 63.94 90 ILE A N 1
ATOM 688 C CA . ILE A 1 90 ? -2.504 8.957 -9.441 1.00 63.94 90 ILE A CA 1
ATOM 689 C C . ILE A 1 90 ? -2.460 9.343 -7.973 1.00 63.94 90 ILE A C 1
ATOM 691 O O . ILE A 1 90 ? -2.261 8.506 -7.096 1.00 63.94 90 ILE A O 1
ATOM 695 N N . ARG A 1 91 ? -2.649 10.634 -7.716 1.00 56.75 91 ARG A N 1
ATOM 696 C CA . ARG A 1 91 ? -2.892 11.103 -6.361 1.00 56.75 91 ARG A CA 1
ATOM 697 C C . ARG A 1 91 ? -4.379 11.005 -6.089 1.00 56.75 91 ARG A C 1
ATOM 699 O O . ARG A 1 91 ? -5.156 11.773 -6.662 1.00 56.75 91 ARG A O 1
ATOM 706 N N . GLU A 1 92 ? -4.770 10.116 -5.186 1.00 55.00 92 GLU A N 1
ATOM 707 C CA . GLU A 1 92 ? -6.096 10.216 -4.590 1.00 55.00 92 GLU A CA 1
ATOM 708 C C . GLU A 1 92 ? -6.102 11.490 -3.739 1.00 55.00 92 GLU A C 1
ATOM 710 O O . GLU A 1 92 ? -5.373 11.630 -2.755 1.00 55.00 92 GLU A O 1
ATOM 715 N N . THR A 1 93 ? -6.797 12.522 -4.223 1.00 44.66 93 THR A N 1
ATOM 716 C CA . THR A 1 93 ? -6.829 13.810 -3.522 1.00 44.66 93 THR A CA 1
ATOM 717 C C . THR A 1 93 ? -7.713 13.695 -2.279 1.00 44.66 93 THR A C 1
ATOM 719 O O . THR A 1 93 ? -8.669 12.928 -2.302 1.00 44.66 93 THR A O 1
ATOM 722 N N . PRO A 1 94 ? -7.478 14.487 -1.216 1.00 44.31 94 PRO A N 1
ATOM 723 C CA . PRO A 1 94 ? -8.300 14.468 0.005 1.00 44.31 94 PRO A CA 1
ATOM 724 C C . PRO A 1 94 ? -9.797 14.744 -0.236 1.00 44.31 94 PRO A C 1
ATOM 726 O O . PRO A 1 94 ? -10.646 14.372 0.569 1.00 44.31 94 PRO A O 1
ATOM 729 N N . ASP A 1 95 ? -10.136 15.378 -1.362 1.00 39.97 95 ASP A N 1
ATOM 730 C CA . ASP A 1 95 ? -11.513 15.610 -1.815 1.00 39.97 95 ASP A CA 1
ATOM 731 C C . ASP A 1 95 ? -12.123 14.425 -2.590 1.00 39.97 95 ASP A C 1
ATOM 733 O O . ASP A 1 95 ? -13.300 14.464 -2.941 1.00 39.97 95 ASP A O 1
ATOM 737 N N . SER A 1 96 ? -11.339 13.390 -2.890 1.00 38.03 96 SER A N 1
ATOM 738 C CA . SER A 1 96 ? -11.799 12.200 -3.598 1.00 38.03 96 SER A CA 1
ATOM 739 C C . SER A 1 96 ? -12.462 11.260 -2.593 1.00 38.03 96 SER A C 1
ATOM 741 O O . SER A 1 96 ? -11.807 10.669 -1.740 1.00 38.03 96 SER A O 1
ATOM 743 N N . GLU A 1 97 ? -13.781 11.112 -2.686 1.00 40.72 97 GLU A N 1
ATOM 744 C CA . GLU A 1 97 ? -14.589 10.159 -1.907 1.00 40.72 97 GLU A CA 1
ATOM 745 C C . GLU A 1 97 ? -14.323 8.681 -2.278 1.00 40.72 97 GLU A C 1
ATOM 747 O O . GLU A 1 97 ? -15.179 7.827 -2.064 1.00 40.72 97 GLU A O 1
ATOM 752 N N . ILE A 1 98 ? -13.150 8.356 -2.835 1.00 41.47 98 ILE A N 1
ATOM 753 C CA . ILE A 1 98 ? -12.830 7.036 -3.407 1.00 41.47 98 ILE A CA 1
ATOM 754 C C . ILE A 1 98 ? -12.863 5.934 -2.332 1.00 41.47 98 ILE A C 1
ATOM 756 O O . ILE A 1 98 ? -13.213 4.795 -2.629 1.00 41.47 98 ILE A O 1
ATOM 760 N N . LEU A 1 99 ? -12.629 6.296 -1.066 1.00 41.06 99 LEU A N 1
ATOM 761 C CA . LEU A 1 99 ? -12.810 5.428 0.101 1.00 41.06 99 LEU A CA 1
ATOM 762 C C . LEU A 1 99 ? -13.688 6.089 1.173 1.00 41.06 99 LEU A C 1
ATOM 764 O O . LEU A 1 99 ? -13.398 6.029 2.364 1.00 41.06 99 LEU A O 1
ATOM 768 N N . GLN A 1 100 ? -14.785 6.744 0.782 1.00 38.44 100 GLN A N 1
ATOM 769 C CA . GLN A 1 100 ? -15.872 6.973 1.736 1.00 38.44 100 GLN A CA 1
ATOM 770 C C . GLN A 1 100 ? -16.598 5.640 1.947 1.00 38.44 100 GLN A C 1
ATOM 772 O O . GLN A 1 100 ? -17.552 5.321 1.238 1.00 38.44 100 GLN A O 1
ATOM 777 N N . ILE A 1 101 ? -16.167 4.857 2.938 1.00 42.47 101 ILE A N 1
ATOM 778 C CA . ILE A 1 101 ? -17.000 3.786 3.493 1.00 42.47 101 ILE A CA 1
ATOM 779 C C . ILE A 1 101 ? -18.150 4.495 4.213 1.00 42.47 101 ILE A C 1
ATOM 781 O O . ILE A 1 101 ? -18.084 4.787 5.408 1.00 42.47 101 ILE A O 1
ATOM 785 N N . GLN A 1 102 ? -19.182 4.877 3.460 1.00 37.00 102 GLN A N 1
ATOM 786 C CA . GLN A 1 102 ? -20.391 5.438 4.038 1.00 37.00 102 GLN A CA 1
ATOM 787 C C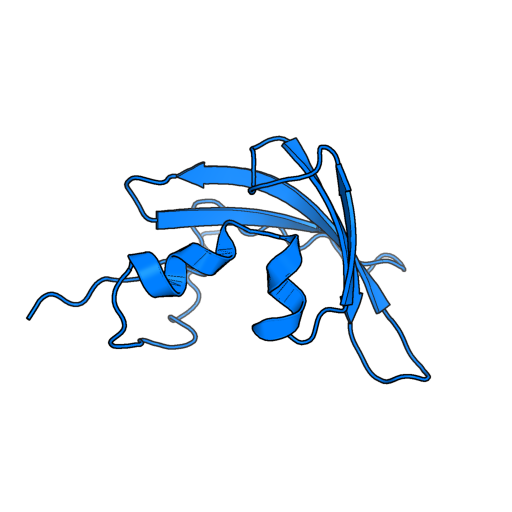 . GLN A 1 102 ? -21.113 4.300 4.748 1.00 37.00 102 GLN A C 1
ATOM 789 O O . GLN A 1 102 ? -21.797 3.483 4.138 1.00 37.00 102 GLN A O 1
ATOM 794 N N . ASN A 1 103 ? -20.903 4.250 6.059 1.00 33.12 103 ASN A N 1
ATOM 795 C CA . ASN A 1 103 ? -21.647 3.421 6.985 1.00 33.12 103 ASN A CA 1
ATOM 796 C C . ASN A 1 103 ? -23.116 3.867 6.914 1.00 33.12 103 ASN A C 1
ATOM 798 O O . ASN A 1 103 ? -23.518 4.847 7.552 1.00 33.12 103 ASN A O 1
ATOM 802 N N . LEU A 1 104 ? -23.898 3.209 6.056 1.00 32.69 104 LEU A N 1
ATOM 803 C CA . LEU A 1 104 ? -25.342 3.375 6.008 1.00 32.69 104 LEU A CA 1
ATOM 804 C C . LEU A 1 104 ? -25.888 2.808 7.314 1.00 32.69 104 LEU A C 1
ATOM 806 O O . LEU A 1 104 ? -26.144 1.614 7.434 1.00 32.69 104 LEU A O 1
ATOM 810 N N . ARG A 1 105 ? -26.050 3.691 8.306 1.00 31.16 105 ARG A N 1
ATOM 811 C CA . ARG A 1 105 ? -26.928 3.425 9.440 1.00 31.16 105 ARG A CA 1
ATOM 812 C C . ARG A 1 105 ? -28.290 3.022 8.882 1.00 31.16 105 ARG A C 1
ATOM 814 O O . ARG A 1 105 ? -28.958 3.848 8.256 1.00 31.16 105 ARG A O 1
ATOM 821 N N . GLN A 1 106 ? -28.698 1.797 9.170 1.00 34.97 106 GLN A N 1
ATOM 822 C CA . GLN A 1 106 ? -30.073 1.524 9.562 1.00 34.97 106 GLN A CA 1
ATOM 823 C C . GLN A 1 106 ? -30.051 0.981 10.982 1.00 34.97 106 GLN A C 1
ATOM 825 O O . GLN A 1 106 ? -29.173 0.136 11.264 1.00 34.97 106 GLN A O 1
#

Foldseek 3Di:
DQDEDDAPDQDQDPLVVVLCVQQQCCVVVVDQKAWDDWVPHGGDDQQIWTWIWHDDPVDTWIKIWHFHDQDPVQRDTWTFIDTPDPPDIDGCDPSYVHPRNPNPDD

pLDDT: mean 71.76, std 18.35, range [31.16, 94.0]

Radius of gyration: 14.29 Å; Cα contacts (8 Å, |Δi|>4): 180; chains: 1; bounding box: 38×35×31 Å

Organism: NCBI:txid1437360

Solvent-accessible surface area (backbone atoms only — not comparable to full-atom values): 6479 Å² total; per-residue (Å²): 137,87,62,75,60,76,69,92,70,89,70,99,64,62,65,76,68,62,50,53,72,43,32,55,86,53,40,46,82,78,42,83,34,48,64,69,50,56,43,71,74,65,62,69,46,70,70,25,39,36,35,29,32,29,73,54,99,91,54,70,44,58,37,38,36,36,28,68,43,71,38,82,89,71,53,36,71,29,44,35,36,41,43,66,92,80,46,68,72,49,63,56,49,96,76,40,48,86,44,60,75,66,76,77,82,126

Secondary structure (DSSP, 8-state):
----PPPS------HHHHGGGG-GGGGGGTSS-EEEEEES-SS--TT-EEEEEES-TTSPEEEEEEEEEEETTTTEEEEEEEPSTT---EE--TT-GGG-------

Sequence (106 aa):
MRYVSCPTAAINAPVDVVWVLIEPAAWGSVFDVRVGSIDPPGPAIVGQNISGETGLRIFHLKLTFRMIEIDPRQHRLCPDVHLPFGMGNIRETPDSEILQIQNLRQ

Mean predicted aligned error: 10.2 Å

Nearest PDB structures (foldseek):
  4rej-assembly1_A  TM=7.262E-01  e=3.982E-02  Panax ginseng
  4rei-assembly1_A  TM=7.276E-01  e=7.738E-02  Panax ginseng
  4reh-assembly1_A  TM=6.672E-01  e=5.386E-02  Panax ginseng
  4igx-assembly4_D  TM=7.384E-01  e=2.034E-01  Actinidia deliciosa
  4igx-assembly3_C  TM=6.871E-01  e=1.416E-01  Actinidia deliciosa